Protein AF-U6FDR3-F1 (afdb_monomer)

Organism: NCBI:txid1226333

pLDDT: mean 74.23, std 15.68, range [32.12, 96.38]

Structure (mmCIF, N/CA/C/O backbone):
data_AF-U6FDR3-F1
#
_entry.id   AF-U6FDR3-F1
#
loop_
_atom_site.group_PDB
_atom_site.id
_atom_site.type_symbol
_atom_site.label_atom_id
_atom_site.label_alt_id
_atom_site.label_comp_id
_atom_site.label_asym_id
_atom_site.label_entity_id
_atom_site.label_seq_id
_atom_site.pdbx_PDB_ins_code
_atom_site.Cartn_x
_atom_site.Cartn_y
_atom_site.Cartn_z
_atom_site.occupancy
_atom_site.B_iso_or_equiv
_atom_site.auth_seq_id
_atom_site.auth_comp_id
_atom_site.auth_asym_id
_atom_site.auth_atom_id
_atom_site.pdbx_PDB_model_num
ATOM 1 N N . MET A 1 1 ? 24.810 -1.044 -24.687 1.00 50.41 1 MET A N 1
ATOM 2 C CA . MET A 1 1 ? 23.637 -0.293 -24.191 1.00 50.41 1 MET A CA 1
ATOM 3 C C . MET A 1 1 ? 22.451 -1.240 -24.259 1.00 50.41 1 MET A C 1
ATOM 5 O O . MET A 1 1 ? 22.094 -1.656 -25.352 1.00 50.41 1 MET A O 1
ATOM 9 N N . ASN A 1 2 ? 21.939 -1.683 -23.112 1.00 55.84 2 ASN A N 1
ATOM 10 C CA . ASN A 1 2 ? 20.872 -2.683 -23.055 1.00 55.84 2 ASN A CA 1
ATOM 11 C C . ASN A 1 2 ? 19.521 -1.994 -23.254 1.00 55.84 2 ASN A C 1
ATOM 13 O O . ASN A 1 2 ? 19.159 -1.119 -22.472 1.00 55.84 2 ASN A O 1
ATOM 17 N N . ARG A 1 3 ? 18.796 -2.364 -24.312 1.00 64.69 3 ARG A N 1
ATOM 18 C CA . ARG A 1 3 ? 17.483 -1.807 -24.653 1.00 64.69 3 ARG A CA 1
ATOM 19 C C . ARG A 1 3 ? 16.456 -2.929 -24.584 1.00 64.69 3 ARG A C 1
ATOM 21 O O . ARG A 1 3 ? 16.085 -3.506 -25.599 1.00 64.69 3 ARG A O 1
ATOM 28 N N . PHE A 1 4 ? 16.067 -3.276 -23.364 1.00 73.12 4 PHE A N 1
ATOM 29 C CA . PHE A 1 4 ? 15.024 -4.266 -23.124 1.00 73.12 4 PHE A CA 1
ATOM 30 C C . PHE A 1 4 ? 13.685 -3.553 -22.911 1.00 73.12 4 PHE A C 1
ATOM 32 O O . PHE A 1 4 ? 13.659 -2.532 -22.218 1.00 73.12 4 PHE A O 1
ATOM 39 N N . PRO A 1 5 ? 12.579 -4.047 -23.491 1.00 78.25 5 PRO A N 1
ATOM 40 C CA . PRO A 1 5 ? 11.254 -3.568 -23.131 1.00 78.25 5 PRO A CA 1
ATOM 41 C C . PRO A 1 5 ? 10.963 -4.015 -21.695 1.00 78.25 5 PRO A C 1
ATOM 43 O O . PRO A 1 5 ? 10.769 -5.200 -21.435 1.00 78.25 5 PRO A O 1
ATOM 46 N N . VAL A 1 6 ? 10.994 -3.074 -20.752 1.00 73.94 6 VAL A N 1
ATOM 47 C CA . VAL A 1 6 ? 10.662 -3.342 -19.349 1.00 73.94 6 VAL A CA 1
ATOM 48 C C . VAL A 1 6 ? 9.185 -3.035 -19.145 1.00 73.94 6 VAL A C 1
ATOM 50 O O . VAL A 1 6 ? 8.748 -1.911 -19.381 1.00 73.94 6 VAL A O 1
ATOM 53 N N . VAL A 1 7 ? 8.428 -4.037 -18.709 1.00 80.25 7 VAL A N 1
ATOM 54 C CA . VAL A 1 7 ? 7.030 -3.905 -18.283 1.00 80.25 7 VAL A CA 1
ATOM 55 C C . VAL A 1 7 ? 6.999 -4.106 -16.774 1.00 80.25 7 VAL A C 1
ATOM 57 O O . VAL A 1 7 ? 7.584 -5.068 -16.277 1.00 80.25 7 VAL A O 1
ATOM 60 N N . PHE A 1 8 ? 6.348 -3.204 -16.045 1.00 75.50 8 PHE A N 1
ATOM 61 C CA . PHE A 1 8 ? 6.166 -3.311 -14.600 1.00 75.50 8 PHE A CA 1
ATOM 62 C C . PHE A 1 8 ? 4.745 -2.888 -14.216 1.00 75.50 8 PHE A C 1
ATOM 64 O O . PHE A 1 8 ? 4.125 -2.091 -14.918 1.00 75.50 8 PHE A O 1
ATOM 71 N N . ASP A 1 9 ? 4.245 -3.435 -13.113 1.00 80.06 9 ASP A N 1
ATOM 72 C CA . ASP A 1 9 ? 2.930 -3.141 -12.542 1.00 80.06 9 ASP A CA 1
ATOM 73 C C . ASP A 1 9 ? 3.057 -2.994 -11.018 1.00 80.06 9 ASP A C 1
ATOM 75 O O . ASP A 1 9 ? 3.951 -3.586 -10.411 1.00 80.06 9 ASP A O 1
ATOM 79 N N . LEU A 1 10 ? 2.178 -2.194 -10.411 1.00 79.56 10 LEU A N 1
ATOM 80 C CA . LEU A 1 10 ? 2.145 -1.901 -8.974 1.00 79.56 10 LEU A CA 1
ATOM 81 C C . LEU A 1 10 ? 0.729 -2.131 -8.415 1.00 79.56 10 LEU A C 1
ATOM 83 O O . LEU A 1 10 ? 0.068 -1.174 -7.990 1.00 79.56 10 LEU A O 1
ATOM 87 N N . PRO A 1 11 ? 0.251 -3.388 -8.394 1.00 74.94 11 PRO A N 1
ATOM 88 C CA . PRO A 1 11 ? -1.151 -3.713 -8.126 1.00 74.94 11 PRO A CA 1
ATOM 89 C C . PRO A 1 11 ? -1.613 -3.375 -6.698 1.00 74.94 11 PRO A C 1
ATOM 91 O O . PRO A 1 11 ? -2.814 -3.279 -6.455 1.00 74.94 11 PRO A O 1
ATOM 94 N N . HIS A 1 12 ? -0.684 -3.154 -5.759 1.00 76.06 12 HIS A N 1
ATOM 95 C CA . HIS A 1 12 ? -0.976 -2.826 -4.355 1.00 76.06 12 HIS A CA 1
ATOM 96 C C . HIS A 1 12 ? -0.567 -1.406 -3.931 1.00 76.06 12 HIS A C 1
ATOM 98 O O . HIS A 1 12 ? -0.703 -1.053 -2.767 1.00 76.06 12 HIS A O 1
ATOM 104 N N . SER A 1 13 ? -0.175 -0.552 -4.882 1.00 72.88 13 SER A N 1
ATOM 105 C CA . SER A 1 13 ? 0.213 0.843 -4.607 1.00 72.88 13 SER A CA 1
ATOM 106 C C . SER A 1 13 ? -0.957 1.788 -4.306 1.00 72.88 13 SER A C 1
ATOM 108 O O . SER A 1 13 ? -0.759 2.946 -3.932 1.00 72.88 13 SER A O 1
ATOM 110 N N . GLY A 1 14 ? -2.188 1.324 -4.519 1.00 75.44 14 GLY A N 1
ATOM 111 C CA . GLY A 1 14 ? -3.389 2.124 -4.340 1.00 75.44 14 GLY A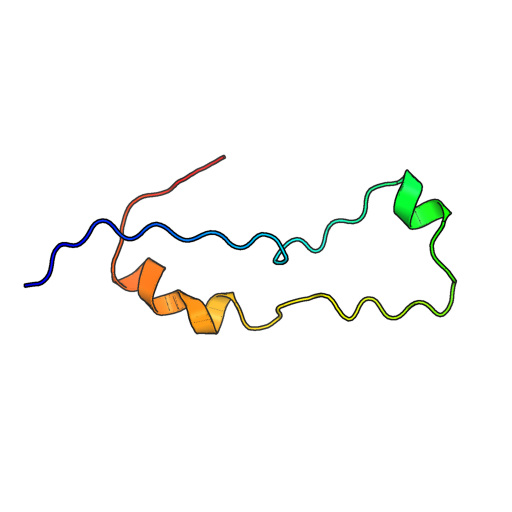 CA 1
ATOM 112 C C . GLY A 1 14 ? -3.725 2.335 -2.867 1.00 75.44 14 GLY A C 1
ATOM 113 O O . GLY A 1 14 ? -3.897 1.381 -2.119 1.00 75.44 14 GLY A O 1
ATOM 114 N N . THR A 1 15 ? -3.902 3.593 -2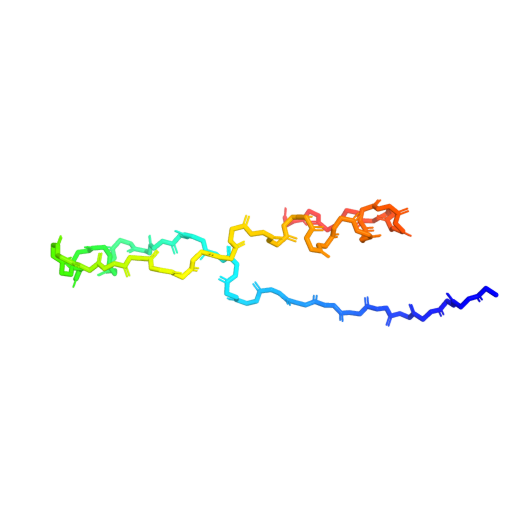.472 1.00 80.19 15 THR A N 1
ATOM 115 C CA .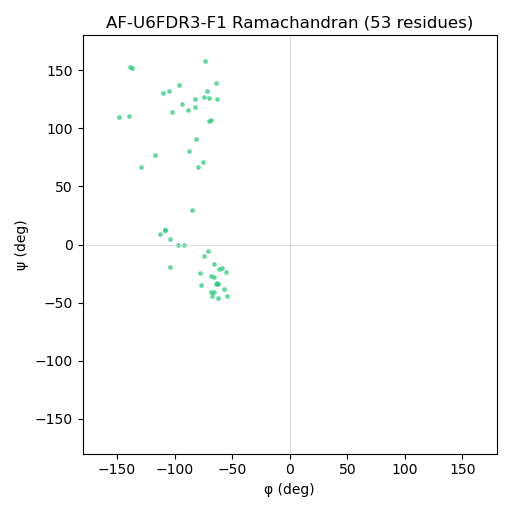 THR A 1 15 ? -4.369 3.978 -1.128 1.00 80.19 15 THR A CA 1
ATOM 116 C C . THR A 1 15 ? -5.874 4.250 -1.064 1.00 80.19 15 THR A C 1
ATOM 118 O O . THR A 1 15 ? -6.405 4.589 -0.009 1.00 80.19 15 THR A O 1
ATOM 121 N N . THR A 1 16 ? -6.580 4.132 -2.190 1.00 85.75 16 THR A N 1
ATOM 122 C CA . THR A 1 16 ? -8.013 4.424 -2.284 1.00 85.75 16 THR A CA 1
ATOM 123 C C . THR A 1 16 ? -8.848 3.243 -1.800 1.00 85.75 16 THR A C 1
ATOM 125 O O . THR A 1 16 ? -8.740 2.141 -2.331 1.00 85.75 16 THR A O 1
ATOM 128 N N . ILE A 1 17 ? -9.732 3.501 -0.838 1.00 87.75 17 ILE A N 1
ATOM 129 C CA . ILE A 1 17 ? -10.762 2.571 -0.365 1.00 87.75 17 ILE A CA 1
ATOM 130 C C . ILE A 1 17 ? -12.105 3.044 -0.938 1.00 87.75 17 ILE A C 1
ATOM 132 O O . ILE A 1 17 ? -12.403 4.237 -0.882 1.00 87.75 17 ILE A O 1
ATOM 136 N N . ILE A 1 18 ? -12.896 2.138 -1.523 1.00 91.88 18 ILE A N 1
ATOM 137 C CA . ILE A 1 18 ? -14.240 2.470 -2.034 1.00 91.88 18 ILE A CA 1
ATOM 138 C C . ILE A 1 18 ? -15.230 2.657 -0.879 1.00 91.88 18 ILE A C 1
ATOM 140 O O . ILE A 1 18 ? -15.006 2.142 0.217 1.00 91.88 18 ILE A O 1
ATOM 144 N N . ALA A 1 19 ? -16.326 3.376 -1.125 1.00 94.81 19 ALA A N 1
ATOM 145 C CA . ALA A 1 19 ? -17.299 3.733 -0.090 1.00 94.81 19 ALA A CA 1
ATOM 146 C C . ALA A 1 19 ? -17.818 2.501 0.669 1.00 94.81 19 ALA A C 1
ATOM 148 O O . ALA A 1 19 ? -17.79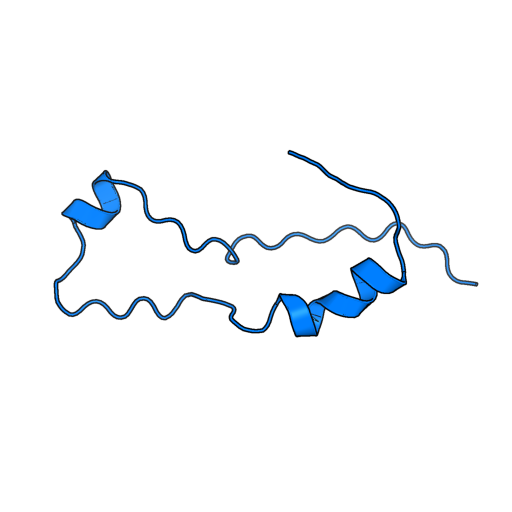5 2.474 1.894 1.00 94.81 19 ALA A O 1
ATOM 149 N N . GLU A 1 20 ? -18.147 1.430 -0.051 1.00 96.38 20 GLU A N 1
ATOM 150 C CA . GLU A 1 20 ? -18.654 0.183 0.521 1.00 96.38 20 GLU A CA 1
ATOM 151 C C . GLU A 1 20 ? -17.642 -0.490 1.463 1.00 96.38 20 GLU A C 1
ATOM 153 O O . GLU A 1 20 ? -18.014 -1.103 2.461 1.00 96.38 20 GLU A O 1
ATOM 158 N N . MET A 1 21 ? -16.344 -0.373 1.163 1.00 91.81 21 MET A N 1
ATOM 159 C CA . MET A 1 21 ? -15.276 -0.899 2.017 1.00 91.81 21 MET A CA 1
ATOM 160 C C . MET A 1 21 ? -15.034 -0.007 3.236 1.00 91.81 21 MET A C 1
ATOM 162 O O . MET A 1 21 ? -14.712 -0.520 4.306 1.00 91.81 21 MET A O 1
ATOM 166 N N . ALA A 1 22 ? -15.180 1.311 3.082 1.00 91.12 22 ALA A N 1
ATOM 167 C CA . ALA A 1 22 ? -15.072 2.256 4.187 1.00 91.12 22 ALA A CA 1
ATOM 168 C C . ALA A 1 22 ? -16.207 2.052 5.203 1.00 91.12 22 ALA A C 1
ATOM 170 O O . ALA A 1 22 ? -15.949 2.034 6.404 1.00 91.12 22 ALA A O 1
ATOM 171 N N . ASP A 1 23 ? -17.428 1.801 4.725 1.00 95.31 23 ASP A N 1
ATOM 172 C CA . ASP A 1 23 ? -18.600 1.538 5.568 1.00 95.31 23 ASP A CA 1
ATOM 173 C C . ASP A 1 23 ? -18.476 0.227 6.365 1.00 95.31 23 ASP A C 1
ATOM 175 O O . ASP A 1 23 ? -19.028 0.096 7.457 1.00 95.31 23 AS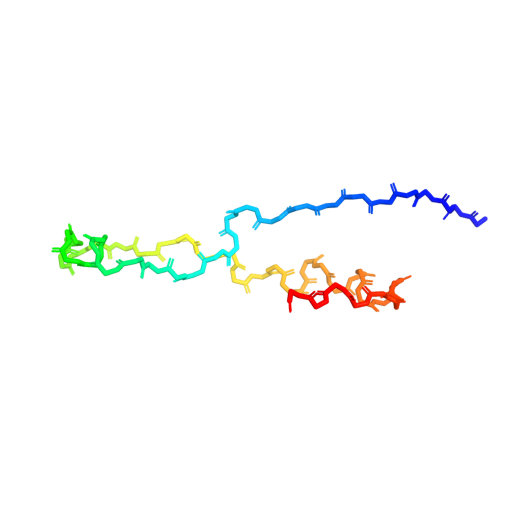P A O 1
ATOM 179 N N . ALA A 1 24 ? -17.722 -0.743 5.841 1.00 94.19 24 ALA A N 1
ATOM 180 C CA . ALA A 1 24 ? -17.461 -2.025 6.491 1.00 94.19 24 ALA A CA 1
ATOM 181 C C . ALA A 1 24 ? -16.187 -2.034 7.359 1.00 94.19 24 ALA A C 1
ATOM 183 O O . ALA A 1 24 ? -15.847 -3.069 7.944 1.00 94.19 24 ALA A O 1
ATOM 184 N N . LEU A 1 25 ? -15.448 -0.921 7.433 1.00 92.38 25 LEU A N 1
ATOM 185 C CA . LEU A 1 25 ? -14.153 -0.888 8.103 1.00 92.38 25 LEU A CA 1
ATOM 186 C C . LEU A 1 25 ? -14.320 -0.973 9.625 1.00 92.38 25 LEU A C 1
ATOM 188 O O . LEU A 1 25 ? -15.081 -0.222 10.237 1.00 92.38 25 LEU A O 1
ATOM 192 N N . LEU A 1 26 ? -13.551 -1.855 10.267 1.00 94.12 26 LEU A N 1
ATOM 193 C CA . LEU A 1 26 ? -13.482 -1.856 11.724 1.00 94.12 26 LEU A CA 1
ATOM 194 C C . LEU A 1 26 ? -12.856 -0.536 12.206 1.00 94.12 26 LEU A C 1
ATOM 196 O O . LEU A 1 26 ? -11.830 -0.129 11.657 1.00 94.12 26 LEU A O 1
ATOM 200 N N . PRO A 1 27 ? -13.370 0.087 13.284 1.00 90.00 27 PRO A N 1
ATOM 201 C CA . PRO A 1 27 ? -12.797 1.322 13.829 1.00 90.00 27 PRO A CA 1
ATOM 202 C C . PRO A 1 27 ? -11.325 1.197 14.253 1.00 90.00 27 PRO A C 1
ATOM 204 O O . PRO A 1 27 ? -10.624 2.194 14.387 1.00 90.00 27 PRO A O 1
ATOM 207 N N . THR A 1 28 ? -10.861 -0.032 14.489 1.00 94.25 28 THR A N 1
ATOM 208 C CA . THR A 1 28 ? -9.492 -0.368 14.897 1.00 94.25 28 THR A CA 1
ATOM 209 C C . THR A 1 28 ? -8.644 -0.943 13.762 1.00 94.25 28 THR A C 1
ATOM 211 O O . THR A 1 28 ? -7.514 -1.368 14.003 1.00 94.25 28 THR A O 1
ATOM 214 N N . ALA A 1 29 ? -9.167 -0.997 12.533 1.00 89.00 29 ALA A N 1
ATOM 215 C CA . ALA A 1 29 ? -8.428 -1.533 11.400 1.00 89.00 29 ALA A CA 1
ATOM 216 C C . ALA A 1 29 ? -7.187 -0.678 11.111 1.00 89.00 29 ALA A C 1
ATOM 218 O O . ALA A 1 29 ? -7.273 0.529 10.889 1.00 89.00 29 ALA A O 1
ATOM 219 N N . VAL A 1 30 ? -6.021 -1.324 11.075 1.00 85.38 30 VAL A N 1
ATOM 220 C CA . VAL A 1 30 ? -4.770 -0.686 10.658 1.00 85.38 30 VAL A CA 1
ATOM 221 C C . VAL A 1 30 ? -4.634 -0.834 9.146 1.00 85.38 30 VAL A C 1
ATOM 223 O O . VAL A 1 30 ? -4.479 -1.942 8.633 1.00 85.38 30 VAL A O 1
ATOM 226 N N . LEU A 1 31 ? -4.653 0.289 8.429 1.00 81.50 31 LEU A N 1
ATOM 227 C CA . LEU A 1 31 ? -4.434 0.346 6.981 1.00 81.50 31 LEU A CA 1
ATOM 228 C C . LEU A 1 31 ? -2.933 0.276 6.665 1.00 81.50 31 LEU A C 1
ATOM 230 O O . LEU A 1 31 ? -2.326 1.239 6.210 1.00 81.50 31 LEU A O 1
ATOM 234 N N . ALA A 1 32 ? -2.320 -0.873 6.948 1.00 74.50 32 ALA A N 1
ATOM 235 C CA . ALA A 1 32 ? -0.882 -1.094 6.782 1.00 74.50 32 ALA A CA 1
ATOM 236 C C . ALA A 1 32 ? -0.430 -1.176 5.310 1.00 74.50 32 ALA A C 1
ATOM 238 O O . ALA A 1 32 ? 0.764 -1.272 5.042 1.00 74.50 32 ALA A O 1
ATOM 239 N N . ASN A 1 33 ? -1.370 -1.150 4.363 1.00 65.06 33 ASN A N 1
ATOM 240 C CA . ASN A 1 33 ? -1.149 -1.540 2.973 1.00 65.06 33 ASN A CA 1
ATOM 241 C C . ASN A 1 33 ? -0.588 -0.424 2.080 1.00 65.06 33 ASN A C 1
ATOM 243 O O . ASN A 1 33 ? -0.872 -0.381 0.888 1.00 65.06 33 ASN A O 1
ATOM 247 N N . THR A 1 34 ? 0.175 0.498 2.654 1.00 62.91 34 THR A N 1
ATOM 248 C CA . THR A 1 34 ? 0.756 1.595 1.890 1.00 62.91 34 THR A CA 1
ATOM 249 C C . THR A 1 34 ? 2.216 1.282 1.631 1.00 62.91 34 THR A C 1
ATOM 251 O O . THR A 1 34 ? 3.038 1.252 2.548 1.00 62.91 34 THR A O 1
ATOM 254 N N . ASP A 1 35 ? 2.560 1.087 0.368 1.00 70.19 35 ASP A N 1
ATOM 255 C CA . ASP A 1 35 ? 3.945 0.953 -0.054 1.00 70.19 35 ASP A CA 1
ATOM 256 C C . ASP A 1 35 ? 4.618 2.345 -0.059 1.00 70.19 35 ASP A C 1
ATOM 258 O O . ASP A 1 35 ? 4.884 2.955 -1.098 1.00 70.19 35 ASP A O 1
ATOM 262 N N . TRP A 1 36 ? 4.856 2.892 1.137 1.00 65.31 36 TRP A N 1
ATOM 263 C CA . TRP A 1 36 ? 5.260 4.286 1.364 1.00 65.31 36 TRP A CA 1
ATOM 264 C C . TRP A 1 36 ? 6.520 4.723 0.597 1.00 65.31 36 TRP A C 1
ATOM 266 O O . TRP A 1 36 ? 6.681 5.914 0.341 1.00 65.31 36 TRP A O 1
ATOM 276 N N . PHE A 1 37 ? 7.384 3.774 0.216 1.00 74.25 37 PHE A N 1
ATOM 277 C CA . PHE A 1 37 ? 8.671 4.020 -0.442 1.00 74.25 37 PHE A CA 1
ATOM 278 C C . PHE A 1 37 ? 8.712 3.630 -1.928 1.00 74.25 37 PHE A C 1
ATOM 280 O O . PHE A 1 37 ? 9.797 3.564 -2.506 1.00 74.25 37 PHE A O 1
ATOM 287 N N 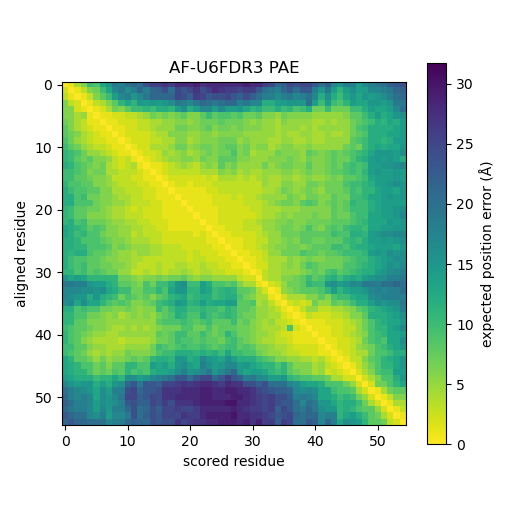. LEU A 1 38 ? 7.569 3.354 -2.578 1.00 76.38 38 LEU A N 1
ATOM 288 C CA . LEU A 1 38 ? 7.563 3.010 -4.012 1.00 76.38 38 LEU A CA 1
ATOM 289 C C . LEU A 1 38 ? 8.209 4.096 -4.865 1.00 76.38 38 LEU A C 1
ATOM 291 O O . LEU A 1 38 ? 8.916 3.789 -5.818 1.00 76.38 38 LEU A O 1
ATOM 295 N N . ARG A 1 39 ? 7.989 5.370 -4.535 1.00 74.38 39 ARG A N 1
ATOM 296 C CA . ARG A 1 39 ? 8.548 6.478 -5.312 1.00 74.38 39 ARG A CA 1
ATOM 297 C C . ARG A 1 39 ? 10.076 6.451 -5.297 1.00 74.38 39 ARG A C 1
ATOM 299 O O . ARG A 1 39 ? 10.684 6.608 -6.347 1.00 74.38 39 ARG A O 1
ATOM 306 N N . GLU A 1 40 ? 10.676 6.258 -4.128 1.00 80.88 40 GLU A N 1
ATOM 307 C CA . GLU A 1 40 ? 12.123 6.164 -3.937 1.00 80.88 40 GLU A CA 1
ATOM 308 C C . GLU A 1 40 ? 12.680 4.881 -4.561 1.00 80.88 40 GLU A C 1
ATOM 310 O O . GLU A 1 40 ? 13.714 4.919 -5.222 1.00 80.88 40 GLU A O 1
ATOM 315 N N . LEU A 1 41 ? 11.972 3.757 -4.406 1.00 82.19 41 LEU A N 1
ATOM 316 C CA . LEU A 1 41 ? 12.354 2.463 -4.977 1.00 82.19 41 LEU A CA 1
ATOM 317 C C . LEU A 1 41 ? 12.355 2.478 -6.514 1.00 82.19 41 LEU A C 1
ATOM 319 O O . LEU A 1 41 ? 13.186 1.818 -7.137 1.00 82.19 41 LEU A O 1
ATOM 323 N N . TYR A 1 42 ? 11.439 3.233 -7.124 1.00 79.12 42 TYR A N 1
ATOM 324 C CA . TYR A 1 42 ? 11.216 3.276 -8.570 1.00 79.12 42 TYR A CA 1
ATOM 325 C C . TYR A 1 42 ? 11.677 4.580 -9.240 1.00 79.12 42 TYR A C 1
ATOM 327 O O . TYR A 1 42 ? 11.394 4.803 -10.420 1.00 79.12 42 TYR A O 1
ATOM 335 N N . ASP A 1 43 ? 12.445 5.428 -8.551 1.00 79.38 43 ASP A N 1
ATOM 336 C CA . ASP A 1 43 ? 12.948 6.697 -9.102 1.00 79.38 43 ASP A CA 1
ATOM 337 C C . ASP A 1 43 ? 13.870 6.502 -10.329 1.00 79.38 43 ASP A C 1
ATOM 339 O O . ASP A 1 43 ? 14.047 7.400 -11.160 1.00 79.38 43 ASP A O 1
ATOM 343 N N . PHE A 1 44 ? 14.440 5.304 -10.486 1.00 76.94 44 PHE A N 1
ATOM 344 C CA . PHE A 1 44 ? 15.290 4.935 -11.609 1.00 76.94 44 PHE A CA 1
ATOM 345 C C . PHE A 1 44 ? 14.490 4.864 -12.912 1.00 76.94 44 PHE A C 1
ATOM 347 O O . PHE A 1 44 ? 15.055 5.129 -13.972 1.00 76.94 44 PHE A O 1
ATOM 354 N N . PHE A 1 45 ? 13.181 4.583 -12.852 1.00 71.50 45 PHE A N 1
ATOM 355 C CA . PHE A 1 45 ? 12.318 4.614 -14.032 1.00 71.50 45 PHE A CA 1
ATOM 356 C C . PHE A 1 45 ? 12.152 6.035 -14.565 1.00 71.50 45 PHE A C 1
ATOM 358 O O . PHE A 1 45 ? 12.318 6.243 -15.763 1.00 71.50 45 PHE A O 1
ATOM 365 N N . ALA A 1 46 ? 11.927 7.025 -13.696 1.00 67.00 46 ALA A N 1
ATOM 366 C CA . ALA A 1 46 ? 11.832 8.429 -14.108 1.00 67.00 46 ALA A CA 1
ATOM 367 C C . ALA A 1 46 ? 13.147 8.949 -14.715 1.00 67.00 46 ALA A C 1
ATOM 369 O O . ALA A 1 46 ? 13.140 9.768 -15.632 1.00 67.00 46 ALA A O 1
ATOM 370 N N . ARG A 1 47 ? 14.285 8.444 -14.227 1.00 65.56 47 ARG A N 1
ATOM 371 C CA . ARG A 1 47 ? 15.621 8.793 -14.733 1.00 65.56 47 ARG A CA 1
ATOM 372 C C . ARG A 1 47 ? 15.985 8.081 -16.038 1.00 65.56 47 ARG A C 1
ATOM 374 O O . ARG A 1 47 ? 16.822 8.584 -16.781 1.00 65.56 47 ARG A O 1
ATOM 381 N N . ALA A 1 48 ? 15.374 6.929 -16.317 1.00 62.38 48 ALA A N 1
ATOM 382 C CA . ALA A 1 48 ? 15.680 6.105 -17.484 1.00 62.38 48 AL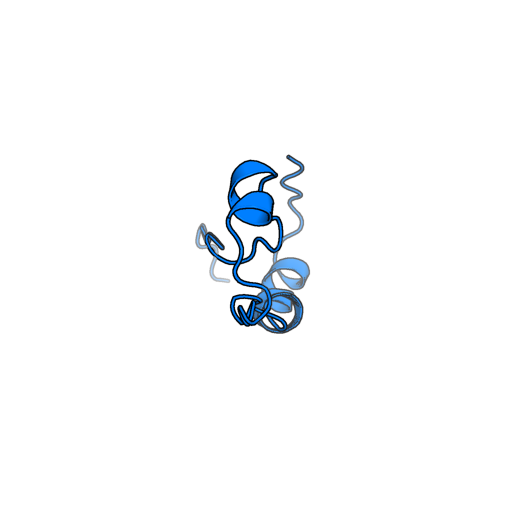A A CA 1
ATOM 383 C C . ALA A 1 48 ? 14.640 6.200 -18.619 1.00 62.38 48 ALA A C 1
ATOM 385 O O . ALA A 1 48 ? 14.969 5.853 -19.753 1.00 62.38 48 ALA A O 1
ATOM 386 N N . TRP A 1 49 ? 13.412 6.666 -18.357 1.00 58.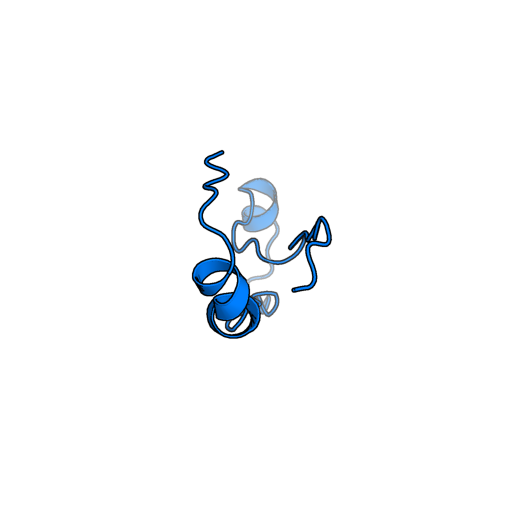28 49 TRP A N 1
ATOM 387 C CA . TRP A 1 49 ? 12.306 6.633 -19.320 1.00 58.28 49 TRP A CA 1
ATOM 388 C C . TRP A 1 49 ? 11.464 7.918 -19.303 1.00 58.28 49 TRP A C 1
ATOM 390 O O . TRP A 1 49 ? 10.682 8.172 -18.393 1.00 58.28 49 TRP A O 1
ATOM 400 N N . VAL A 1 50 ? 11.561 8.697 -20.385 1.00 48.50 50 VAL A N 1
ATOM 401 C CA . VAL A 1 50 ? 10.588 9.738 -20.752 1.00 48.50 50 VAL A CA 1
ATOM 402 C C . VAL A 1 50 ? 9.498 9.076 -21.593 1.00 48.50 50 VAL A C 1
ATOM 404 O O . VAL A 1 50 ? 9.562 9.142 -22.809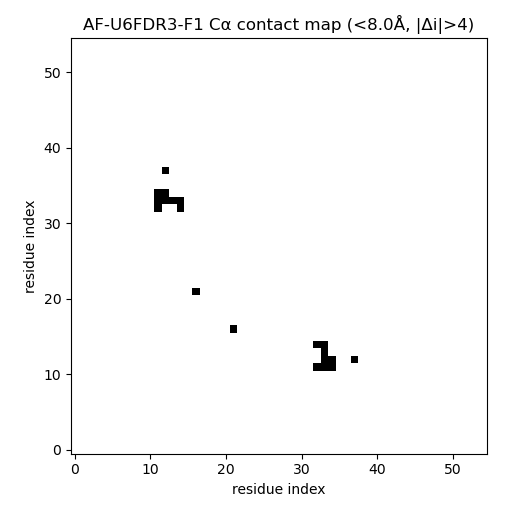 1.00 48.50 50 VAL A O 1
ATOM 407 N N . TYR A 1 51 ? 8.522 8.402 -20.985 1.00 48.00 51 TYR A N 1
ATOM 408 C CA . TYR A 1 51 ? 7.217 8.189 -21.626 1.00 48.00 51 TYR A CA 1
ATOM 409 C C . TYR A 1 51 ? 6.118 8.145 -20.564 1.00 48.00 51 TYR A C 1
ATOM 411 O O . TYR A 1 51 ? 6.014 7.234 -19.749 1.00 48.00 51 TYR A O 1
ATOM 419 N N . SER A 1 52 ? 5.317 9.206 -20.591 1.00 42.91 52 SER A N 1
ATOM 420 C CA . SER A 1 52 ? 4.138 9.440 -19.770 1.00 42.91 52 SER A CA 1
ATOM 421 C C . SER A 1 52 ? 3.016 8.488 -20.182 1.00 42.91 52 SER A C 1
ATOM 423 O O . SER A 1 52 ? 2.351 8.739 -21.185 1.00 42.91 52 SER A O 1
ATOM 425 N N . PHE A 1 53 ? 2.728 7.464 -19.381 1.00 41.66 53 PHE A N 1
ATOM 426 C CA . PHE A 1 53 ? 1.373 6.914 -19.350 1.00 41.66 53 PHE A CA 1
ATOM 427 C C . PHE A 1 53 ? 0.534 7.814 -18.443 1.00 41.66 53 PHE A C 1
ATOM 429 O O . PHE A 1 53 ? 0.485 7.641 -17.227 1.00 41.66 53 PHE A O 1
ATOM 436 N N . ARG A 1 54 ? -0.098 8.825 -19.051 1.00 36.28 54 ARG A N 1
ATOM 437 C CA . ARG A 1 54 ? -1.313 9.405 -18.474 1.00 36.28 54 ARG A CA 1
ATOM 438 C C . ARG A 1 54 ? -2.409 8.355 -18.631 1.00 36.28 54 ARG A C 1
ATOM 440 O O . ARG A 1 54 ? -2.609 7.868 -19.743 1.00 36.28 54 ARG A O 1
ATOM 447 N N . LYS A 1 55 ? -3.064 8.004 -17.524 1.00 32.12 55 LYS A N 1
ATOM 448 C CA . LYS A 1 55 ? -4.445 7.521 -17.593 1.00 32.12 55 LYS A CA 1
ATOM 449 C C . LYS A 1 55 ? -5.337 8.639 -18.122 1.00 32.12 55 LYS A C 1
ATOM 451 O O . LYS A 1 55 ? -5.018 9.817 -17.830 1.00 32.12 55 LYS A O 1
#

Secondary structure (DSSP, 8-state):
----------TT------HHHHHT--TT-------TTHHHHTHHHHHH-------

Radius of gyration: 16.3 Å; Cα contacts (8 Å, |Δi|>4): 10; chains: 1; bounding box: 42×14×40 Å

Solvent-accessible surface area (backbone atoms only — not comparable to full-atom values): 4061 Å² total; per-residue (Å²): 134,91,85,71,93,82,83,85,85,67,94,61,67,65,85,81,76,55,70,75,57,59,76,68,52,58,96,80,63,78,84,76,65,62,63,85,55,52,66,74,74,46,44,63,51,69,76,73,48,97,73,86,82,73,130

Foldseek 3Di:
DDDDPDDDDDPQQDPDDDPVRVVVDDPPDDPPSHPPCPCVVCVVCVVVDPDDPDD

Mean predicted aligned error: 9.48 Å

Sequence (55 aa):
MNRFPVVFDLPHSGTTIIAEMADALLPTAVLANTDWFLRELYDFFARAWVYSFRK